Protein AF-A0A3B8V567-F1 (afdb_monomer_lite)

Foldseek 3Di:
DVVLLVVLVVLLVVLVVLLCQQVDQPDKDWDWDQDPVRDTDIDIDTDGLLRLVVVVVNSVLVVVLSVLSVVLNVLSVVVSVDPDPVSSVVSVVSSVVSVVSSVVSVVSSHVDDDDD

Secondary structure (DSSP, 8-state):
-HHHHHHHHHHHHHHHHHHHHTTS--EEEEEEEE-TTSPEEEEEEEE-HHHHHHHTT-HHHHHHHHHHHHHHHHHHHHHHH---HHHHHHHHHHHHHHHHHHHHHHHHHHT-----

Radius of gyration: 19.24 Å; chains: 1; bounding box: 43×18×62 Å

pLDDT: mean 91.27, std 6.48, range [56.94, 97.5]

Sequence (116 aa):
MKKKRLLYLLGALLGAVMIPLFFVNLFHDVGVFPGENGELQRHDYYYTIIDNLSSLNIAPLAYVSVALCAISVILCATSVFCENEKLRKTAKIFFIVSACVFFVLLLLASTIHRGY

Structure (mmCIF, N/CA/C/O backbone):
data_AF-A0A3B8V567-F1
#
_entry.id   AF-A0A3B8V567-F1
#
loop_
_atom_site.group_PDB
_atom_site.id
_atom_site.type_symbol
_atom_site.label_atom_id
_atom_site.label_alt_id
_atom_site.label_comp_id
_atom_site.label_asym_id
_atom_site.label_entity_id
_atom_site.label_seq_id
_atom_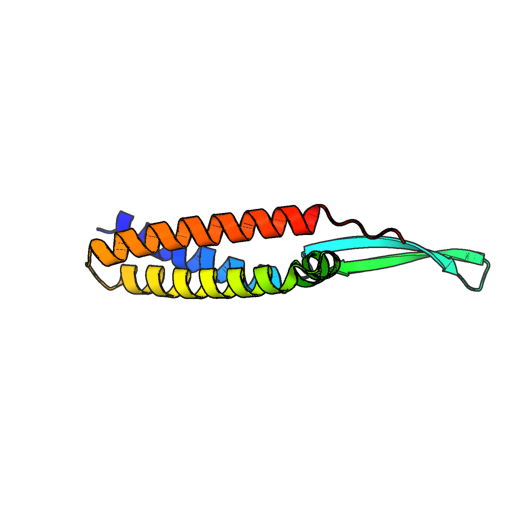site.pdbx_PDB_ins_code
_atom_site.Cartn_x
_atom_site.Cartn_y
_atom_site.Cartn_z
_atom_site.occupancy
_atom_site.B_iso_or_equiv
_atom_site.auth_seq_id
_atom_site.auth_comp_id
_atom_site.auth_asym_id
_atom_site.auth_atom_id
_atom_site.pdbx_PDB_model_num
ATOM 1 N N . MET A 1 1 ? -25.264 2.873 16.201 1.00 56.94 1 MET A N 1
ATOM 2 C CA . MET A 1 1 ? -24.327 1.722 16.125 1.00 56.94 1 MET A CA 1
ATOM 3 C C . MET A 1 1 ? -24.002 1.261 14.702 1.00 56.94 1 MET A C 1
ATOM 5 O O . MET A 1 1 ? -22.819 1.186 14.393 1.00 56.94 1 MET A O 1
ATOM 9 N N . LYS A 1 2 ? -24.987 1.006 13.820 1.00 69.06 2 LYS A N 1
ATOM 10 C CA . LYS A 1 2 ? -24.754 0.467 12.457 1.00 69.06 2 LYS A CA 1
ATOM 11 C C . LYS A 1 2 ? -23.755 1.280 11.607 1.00 69.06 2 LYS A C 1
ATOM 13 O O . LYS A 1 2 ? -22.828 0.701 11.057 1.00 69.06 2 LYS A O 1
ATOM 18 N N . LYS A 1 3 ? -23.862 2.618 11.597 1.00 77.31 3 LYS A N 1
ATOM 19 C CA . LYS A 1 3 ? -22.943 3.512 10.853 1.00 77.31 3 LYS A CA 1
ATOM 20 C C . LYS A 1 3 ? -21.476 3.409 11.304 1.00 77.31 3 LYS A C 1
ATOM 22 O O . LYS A 1 3 ? -20.581 3.424 10.472 1.00 77.31 3 LYS A O 1
ATOM 27 N N . LYS A 1 4 ? -21.226 3.272 12.617 1.00 79.25 4 LYS A N 1
ATOM 28 C CA . LYS A 1 4 ? -19.862 3.133 13.161 1.00 79.25 4 LYS A CA 1
ATOM 29 C C . LYS A 1 4 ? -19.250 1.791 12.748 1.00 79.25 4 LYS A C 1
ATOM 31 O O . LYS A 1 4 ? -18.125 1.773 12.276 1.00 79.25 4 LYS A O 1
ATOM 36 N N . ARG A 1 5 ? -20.001 0.688 12.864 1.00 84.38 5 ARG A N 1
ATOM 37 C CA . ARG A 1 5 ? -19.535 -0.645 12.431 1.00 84.38 5 ARG A CA 1
ATOM 38 C C . ARG A 1 5 ? -19.245 -0.695 10.928 1.00 84.38 5 ARG A C 1
ATOM 40 O O . ARG A 1 5 ? -18.219 -1.237 10.545 1.00 84.38 5 ARG A O 1
ATOM 47 N N . LEU A 1 6 ? -20.092 -0.066 10.108 1.00 88.25 6 LEU A N 1
ATOM 48 C CA . LEU A 1 6 ? -19.877 0.037 8.662 1.00 88.25 6 LEU A CA 1
ATOM 49 C C . LEU A 1 6 ? -18.549 0.730 8.320 1.00 88.25 6 LEU A C 1
ATOM 51 O O . LEU A 1 6 ? -17.819 0.241 7.468 1.00 88.25 6 LEU A O 1
ATOM 55 N N . LEU A 1 7 ? -18.203 1.821 9.014 1.00 89.00 7 LEU A N 1
ATOM 56 C CA . LEU A 1 7 ? -16.932 2.522 8.802 1.00 89.00 7 LEU A CA 1
ATOM 57 C C . LEU A 1 7 ? -15.717 1.610 9.045 1.00 89.00 7 LEU A C 1
ATOM 59 O O . LEU A 1 7 ? -14.789 1.602 8.244 1.00 89.00 7 LEU A O 1
ATOM 63 N N . TYR A 1 8 ? -15.721 0.837 10.134 1.00 90.75 8 TYR A N 1
ATOM 64 C CA . TYR A 1 8 ? -14.613 -0.074 10.451 1.00 90.75 8 TYR A CA 1
ATOM 65 C C . TYR A 1 8 ? -14.550 -1.273 9.506 1.00 90.75 8 T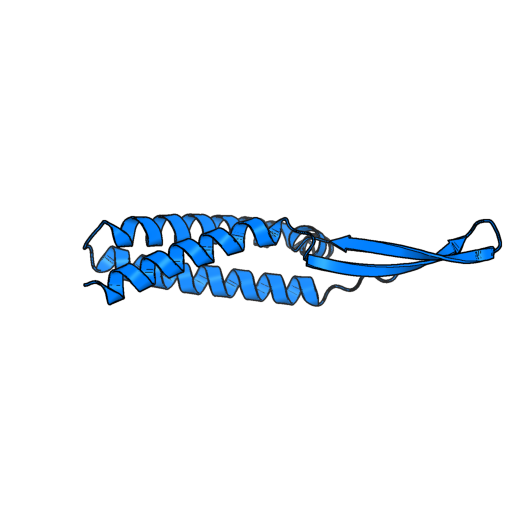YR A C 1
ATOM 67 O O . TYR A 1 8 ? -13.457 -1.710 9.161 1.00 90.75 8 TYR A O 1
ATOM 75 N N . LEU A 1 9 ? -15.703 -1.760 9.043 1.00 92.38 9 LEU A N 1
ATOM 76 C CA . LEU A 1 9 ? -15.772 -2.799 8.019 1.00 92.38 9 LEU A CA 1
ATOM 77 C C . LEU A 1 9 ? -15.161 -2.311 6.697 1.00 92.38 9 LEU A C 1
ATOM 79 O O . LEU A 1 9 ? -14.324 -2.996 6.121 1.00 92.38 9 LEU A O 1
ATOM 83 N N . LEU A 1 10 ? -15.523 -1.102 6.254 1.00 91.38 10 LEU A N 1
ATOM 84 C CA . LEU A 1 10 ? -14.935 -0.480 5.065 1.00 91.38 10 LEU A CA 1
ATOM 85 C C . LEU A 1 10 ? -13.430 -0.264 5.231 1.00 91.38 10 LEU A C 1
ATOM 87 O O . LEU A 1 10 ? -12.678 -0.569 4.315 1.00 91.38 10 LEU A O 1
ATOM 91 N N . GLY A 1 11 ? -12.978 0.199 6.400 1.00 90.38 11 GLY A N 1
ATOM 92 C CA . GLY A 1 11 ? -11.549 0.346 6.687 1.00 90.38 11 GLY A CA 1
ATOM 93 C C . GLY A 1 11 ? -10.786 -0.980 6.604 1.00 90.38 11 GLY A C 1
ATOM 94 O O . GLY A 1 11 ? -9.709 -1.030 6.018 1.00 90.38 11 GLY A O 1
ATOM 95 N N . ALA A 1 12 ? -11.364 -2.069 7.124 1.00 92.38 12 ALA A N 1
ATOM 96 C CA . ALA A 1 12 ? -10.772 -3.402 7.022 1.00 92.38 12 ALA A CA 1
ATOM 97 C C . ALA A 1 12 ? -10.720 -3.898 5.569 1.00 92.38 12 ALA A C 1
ATOM 99 O O . ALA A 1 12 ? -9.690 -4.409 5.141 1.00 92.38 12 ALA A O 1
ATOM 100 N N . LEU A 1 13 ? -11.794 -3.705 4.798 1.00 94.06 13 LEU A N 1
ATOM 101 C CA . LEU A 1 13 ? -11.845 -4.087 3.383 1.00 94.06 13 LEU A CA 1
ATOM 102 C C . LEU A 1 13 ? -10.839 -3.294 2.543 1.00 94.06 13 LEU A C 1
ATOM 104 O O . LEU A 1 13 ? -10.064 -3.887 1.800 1.00 94.06 13 LEU A O 1
ATOM 108 N N . LEU A 1 14 ? -10.810 -1.968 2.689 1.00 92.94 14 LEU A N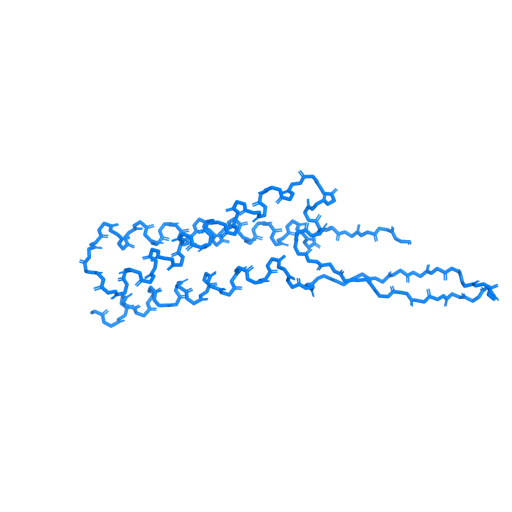 1
ATOM 109 C CA . LEU A 1 14 ? -9.877 -1.105 1.962 1.00 92.94 14 LEU A CA 1
ATOM 110 C C . LEU A 1 14 ? -8.425 -1.439 2.314 1.00 92.94 14 LEU A C 1
ATOM 112 O O . LEU A 1 14 ? -7.613 -1.632 1.414 1.00 92.94 14 LEU A O 1
ATOM 116 N N . GLY A 1 15 ? -8.113 -1.591 3.605 1.00 91.25 15 GLY A N 1
ATOM 117 C CA . GLY A 1 15 ? -6.777 -1.999 4.039 1.00 91.25 15 GLY A CA 1
ATOM 118 C C . GLY A 1 15 ? -6.374 -3.374 3.498 1.00 91.25 15 GLY A C 1
ATOM 119 O O . GLY A 1 15 ? -5.225 -3.565 3.109 1.00 91.25 15 GLY A O 1
ATOM 120 N N . ALA A 1 16 ? -7.318 -4.317 3.409 1.00 93.94 16 ALA A N 1
ATOM 121 C CA . ALA A 1 16 ? -7.067 -5.646 2.858 1.00 93.94 16 ALA A CA 1
ATOM 122 C C . ALA A 1 16 ? -6.813 -5.616 1.345 1.00 93.94 16 ALA A C 1
ATOM 124 O O . ALA A 1 16 ? -6.020 -6.415 0.863 1.00 93.94 16 ALA A O 1
ATOM 125 N N . VAL A 1 17 ? -7.435 -4.688 0.608 1.00 95.38 17 VAL A N 1
ATOM 126 C CA . VAL A 1 17 ? -7.194 -4.479 -0.831 1.00 95.38 17 VAL A CA 1
ATOM 127 C C . VAL A 1 17 ? -5.857 -3.782 -1.089 1.00 95.38 17 VAL A C 1
ATOM 129 O O . VAL A 1 17 ? -5.194 -4.084 -2.074 1.00 95.38 17 VAL A O 1
ATOM 132 N N . MET A 1 18 ? -5.411 -2.886 -0.208 1.00 95.38 18 MET A N 1
ATOM 133 C CA . MET A 1 18 ? -4.137 -2.176 -0.389 1.00 95.38 18 MET A CA 1
ATOM 134 C C . MET A 1 18 ? -2.910 -3.096 -0.315 1.00 95.38 18 MET A C 1
ATOM 136 O O . MET A 1 18 ? -1.911 -2.832 -0.975 1.00 95.38 18 MET A O 1
ATOM 140 N N . ILE A 1 19 ? -2.976 -4.181 0.461 1.00 95.94 19 ILE A N 1
ATOM 141 C CA . ILE A 1 19 ? -1.876 -5.149 0.596 1.00 95.94 19 ILE A CA 1
ATOM 142 C C . ILE A 1 19 ? -1.517 -5.813 -0.748 1.00 95.94 19 ILE A C 1
ATOM 144 O O . ILE A 1 19 ? -0.365 -5.688 -1.160 1.00 95.94 19 ILE A O 1
ATOM 148 N N . PRO A 1 20 ? -2.440 -6.492 -1.465 1.00 96.19 20 PRO A N 1
ATOM 149 C CA . PRO A 1 20 ? -2.116 -7.139 -2.733 1.00 96.19 20 PRO A CA 1
ATOM 150 C C . PRO A 1 20 ? -1.687 -6.145 -3.816 1.00 96.19 20 PRO A C 1
ATOM 152 O O . PRO A 1 20 ? -0.883 -6.515 -4.664 1.00 96.19 20 PRO A O 1
ATOM 155 N N . LEU A 1 21 ? -2.133 -4.882 -3.770 1.00 96.00 21 LEU A N 1
ATOM 156 C CA . LEU A 1 21 ? -1.712 -3.860 -4.737 1.00 96.00 21 LEU A CA 1
ATOM 157 C C . LEU A 1 21 ? -0.193 -3.619 -4.756 1.00 96.00 21 LEU A C 1
ATOM 159 O O . LEU A 1 21 ? 0.332 -3.214 -5.787 1.00 96.00 21 LEU A O 1
ATOM 163 N N . PHE A 1 22 ? 0.534 -3.915 -3.673 1.00 95.44 22 PHE A N 1
ATOM 164 C CA . PHE A 1 22 ? 2.001 -3.846 -3.684 1.00 95.44 22 PHE A CA 1
ATOM 165 C C . PHE A 1 22 ? 2.670 -4.891 -4.580 1.00 95.44 22 PHE A C 1
ATOM 167 O O . PHE A 1 22 ? 3.809 -4.682 -4.989 1.00 95.44 22 PHE A O 1
ATOM 174 N N . PHE A 1 23 ? 1.976 -5.990 -4.874 1.00 95.12 23 PHE A N 1
ATOM 175 C CA . PHE A 1 23 ? 2.521 -7.168 -5.550 1.00 95.12 23 PHE A CA 1
ATOM 176 C C . PHE A 1 23 ? 1.907 -7.405 -6.935 1.00 95.12 23 PHE A C 1
ATOM 178 O O . PHE A 1 23 ? 2.303 -8.335 -7.631 1.00 95.12 23 PHE A O 1
ATOM 185 N N . VAL A 1 24 ? 0.928 -6.591 -7.337 1.00 95.69 24 VAL A N 1
ATOM 186 C CA . VAL A 1 24 ? 0.325 -6.650 -8.672 1.00 95.69 24 VAL A CA 1
ATOM 187 C C . VAL A 1 24 ? 1.094 -5.733 -9.621 1.00 95.69 24 VAL A C 1
ATOM 189 O O . VAL A 1 24 ? 1.528 -4.645 -9.243 1.00 95.69 24 VAL A O 1
ATOM 192 N N . ASN A 1 25 ? 1.224 -6.179 -10.869 1.00 94.81 25 ASN A N 1
ATOM 193 C CA . ASN A 1 25 ? 1.807 -5.436 -11.981 1.00 94.81 25 ASN A CA 1
ATOM 194 C C . ASN A 1 25 ? 0.923 -4.243 -12.377 1.00 94.81 25 ASN A C 1
ATOM 196 O O . ASN A 1 25 ? 0.092 -4.343 -13.278 1.00 94.81 25 ASN A O 1
ATOM 200 N N . LEU A 1 26 ? 1.069 -3.135 -11.654 1.00 93.12 26 LEU A N 1
ATOM 201 C CA . LEU A 1 26 ? 0.285 -1.912 -11.842 1.00 93.12 26 LEU A CA 1
ATOM 202 C C . LEU A 1 26 ? 0.888 -0.965 -12.879 1.00 93.12 26 LEU A C 1
ATOM 204 O O . LEU A 1 26 ? 0.157 -0.159 -13.451 1.00 93.12 26 LEU A O 1
ATOM 208 N N . PHE A 1 27 ? 2.199 -1.037 -13.095 1.00 93.31 27 PHE A N 1
ATOM 209 C CA . PHE A 1 27 ? 2.909 -0.136 -13.995 1.00 93.31 27 PHE A CA 1
ATOM 210 C C . PHE A 1 27 ? 3.300 -0.868 -15.268 1.00 93.31 27 PHE A C 1
ATOM 212 O O . PHE A 1 27 ? 3.663 -2.046 -15.229 1.00 93.31 27 PHE A O 1
ATOM 219 N N . HIS A 1 28 ? 3.215 -0.157 -16.387 1.00 92.50 28 HIS A N 1
ATOM 220 C CA . HIS A 1 28 ? 3.502 -0.667 -17.718 1.00 92.50 28 HIS A CA 1
ATOM 221 C C . HIS A 1 28 ? 4.397 0.331 -18.440 1.00 92.50 28 HIS A C 1
ATOM 223 O O . HIS A 1 28 ? 4.026 1.494 -18.576 1.00 92.50 28 HIS A O 1
ATOM 229 N N . ASP A 1 29 ? 5.548 -0.150 -18.894 1.00 89.44 29 ASP A N 1
ATOM 230 C CA . ASP A 1 29 ? 6.459 0.579 -19.766 1.00 89.44 29 ASP A CA 1
ATOM 231 C C . ASP A 1 29 ? 6.604 -0.157 -21.098 1.00 89.44 29 ASP A C 1
ATOM 233 O O . ASP A 1 29 ? 6.400 -1.369 -21.203 1.00 89.44 29 ASP A O 1
ATOM 237 N N . VAL A 1 30 ? 7.014 0.586 -22.122 1.00 89.31 30 VAL A N 1
ATOM 238 C CA . VAL A 1 30 ? 7.259 0.057 -23.460 1.00 89.31 30 VAL A CA 1
ATOM 239 C C . VAL A 1 30 ? 8.681 0.401 -23.872 1.00 89.31 30 VAL A C 1
ATOM 241 O O . VAL A 1 30 ? 9.010 1.575 -24.025 1.00 89.31 30 VAL A O 1
ATOM 244 N N . GLY A 1 31 ? 9.506 -0.622 -24.082 1.00 87.50 31 GLY A N 1
ATOM 245 C CA . GLY A 1 31 ? 10.821 -0.480 -24.700 1.00 87.50 31 GLY A CA 1
ATOM 246 C C . GLY A 1 31 ? 10.755 -0.757 -26.197 1.00 87.50 31 GLY A C 1
ATOM 247 O O . GLY A 1 31 ? 10.001 -1.627 -26.643 1.00 87.50 31 GLY A O 1
ATOM 248 N N . VAL A 1 32 ? 11.537 -0.020 -26.982 1.00 89.12 32 VAL A N 1
ATOM 249 C CA . VAL A 1 32 ? 11.667 -0.232 -28.427 1.00 89.12 32 VAL A CA 1
ATOM 250 C C . VAL A 1 32 ? 13.137 -0.464 -28.740 1.00 89.12 32 VAL A C 1
ATOM 252 O O . VAL A 1 32 ? 13.948 0.448 -28.618 1.00 89.12 32 VAL A O 1
ATOM 255 N N . PHE A 1 33 ? 13.475 -1.682 -29.154 1.00 87.75 33 PHE A N 1
ATOM 256 C CA . PHE A 1 33 ? 14.856 -2.104 -29.387 1.00 87.75 33 PHE A CA 1
ATOM 257 C C . PHE A 1 33 ? 15.058 -2.557 -30.834 1.00 87.75 33 PHE A C 1
ATOM 259 O O . PHE A 1 33 ? 14.111 -3.037 -31.458 1.00 87.75 33 PHE A O 1
ATOM 266 N N . PRO A 1 34 ? 16.273 -2.442 -31.393 1.00 88.81 34 PRO A N 1
ATOM 267 C CA . PRO A 1 34 ? 16.584 -3.049 -32.680 1.00 88.81 34 PRO A CA 1
ATOM 268 C C . PRO A 1 34 ? 16.595 -4.581 -32.555 1.00 88.81 34 PRO A C 1
ATOM 270 O O . PRO A 1 34 ? 17.313 -5.141 -31.729 1.00 88.81 34 PRO A O 1
ATOM 273 N N . GLY A 1 35 ? 15.801 -5.255 -33.382 1.00 84.94 35 GLY A N 1
ATOM 274 C CA . GLY A 1 35 ? 15.825 -6.704 -33.549 1.00 84.94 35 GLY A CA 1
ATOM 275 C C . GLY A 1 35 ? 17.013 -7.169 -34.393 1.00 84.94 35 GLY A C 1
ATOM 276 O O . GLY A 1 35 ? 17.667 -6.377 -35.072 1.00 84.94 35 GLY A O 1
ATOM 277 N N . GLU A 1 36 ? 17.277 -8.477 -34.399 1.00 84.88 36 GLU A N 1
ATOM 278 C CA . GLU A 1 36 ? 18.395 -9.083 -35.150 1.00 84.88 36 GLU A CA 1
ATOM 279 C C . GLU A 1 36 ? 18.323 -8.836 -36.668 1.00 84.88 36 GLU A C 1
ATOM 281 O O . GLU A 1 36 ? 19.340 -8.836 -37.358 1.00 84.88 36 GLU A O 1
ATOM 286 N N . ASN A 1 37 ? 17.123 -8.584 -37.190 1.00 88.25 37 ASN A N 1
ATOM 287 C CA . ASN A 1 37 ? 16.853 -8.240 -38.584 1.00 88.25 37 ASN A CA 1
ATOM 288 C C . ASN A 1 37 ? 16.960 -6.729 -38.885 1.00 88.25 37 ASN A C 1
ATOM 290 O O . ASN A 1 37 ? 16.709 -6.318 -40.015 1.00 88.25 37 ASN A O 1
ATOM 294 N N . GLY A 1 38 ? 17.308 -5.901 -37.894 1.00 84.25 38 GLY A N 1
ATOM 295 C CA . GLY A 1 38 ? 17.354 -4.441 -38.009 1.00 84.25 38 GLY A CA 1
ATOM 296 C C . GLY A 1 38 ? 15.992 -3.748 -37.886 1.00 84.25 38 GLY A C 1
ATOM 297 O O . GLY A 1 38 ? 15.936 -2.520 -37.941 1.00 84.25 38 GLY A O 1
ATOM 298 N N . GLU A 1 39 ? 14.899 -4.494 -37.695 1.00 89.56 39 GLU A N 1
ATOM 299 C CA . GLU A 1 39 ? 13.569 -3.925 -37.458 1.00 89.56 39 GLU A CA 1
ATOM 300 C C . GLU A 1 39 ? 13.372 -3.587 -35.978 1.00 89.56 39 GLU A C 1
ATOM 302 O O . GLU A 1 39 ? 13.872 -4.280 -35.095 1.00 89.56 39 GLU A O 1
ATOM 307 N N . LEU A 1 40 ? 12.618 -2.526 -35.687 1.00 89.00 40 LEU A N 1
ATOM 308 C CA . LEU A 1 40 ? 12.309 -2.145 -34.311 1.00 89.00 40 LEU A CA 1
ATOM 309 C C . LEU A 1 40 ? 11.299 -3.122 -33.698 1.00 89.00 40 LEU A C 1
ATOM 311 O O . LEU A 1 40 ? 10.173 -3.250 -34.179 1.00 89.00 40 LEU A O 1
ATOM 315 N N . GLN A 1 41 ? 11.688 -3.772 -32.605 1.00 90.38 41 GLN A N 1
ATOM 316 C CA . GLN A 1 41 ? 10.842 -4.658 -31.817 1.00 90.38 41 GLN A CA 1
ATOM 317 C C . GLN A 1 41 ? 10.370 -3.951 -30.551 1.00 90.38 41 GLN A C 1
ATOM 319 O O . GLN A 1 41 ? 11.145 -3.331 -29.820 1.00 90.38 41 GLN A O 1
ATOM 324 N N . ARG A 1 42 ? 9.066 -4.053 -30.295 1.00 89.56 42 ARG A N 1
ATOM 325 C CA . ARG A 1 42 ? 8.422 -3.506 -29.106 1.00 89.56 42 ARG A CA 1
ATOM 326 C C . ARG A 1 42 ? 8.376 -4.573 -28.017 1.00 89.56 42 ARG A C 1
ATOM 328 O O . ARG A 1 42 ? 7.852 -5.658 -28.251 1.00 89.56 42 ARG A O 1
ATOM 335 N N . HIS A 1 43 ? 8.854 -4.232 -26.827 1.00 89.62 43 HIS A N 1
ATOM 336 C CA . HIS A 1 43 ? 8.761 -5.068 -25.635 1.00 89.62 43 HIS A CA 1
ATOM 337 C C . HIS A 1 43 ? 7.956 -4.351 -24.553 1.00 89.62 43 HIS A C 1
ATOM 339 O O . HIS A 1 43 ? 8.268 -3.223 -24.175 1.00 89.62 43 HIS A O 1
ATOM 345 N N . ASP A 1 44 ? 6.910 -5.011 -24.061 1.00 92.12 44 ASP A N 1
ATOM 346 C CA . ASP A 1 44 ? 6.101 -4.521 -22.950 1.00 92.12 44 ASP A CA 1
ATOM 347 C C . ASP A 1 44 ? 6.682 -5.034 -21.624 1.00 92.12 44 ASP A C 1
ATOM 349 O O . ASP A 1 44 ? 6.878 -6.237 -21.433 1.00 92.12 44 ASP A O 1
ATOM 353 N N . TYR A 1 45 ? 6.941 -4.113 -20.701 1.00 92.44 45 TYR A N 1
ATOM 354 C CA . TYR A 1 45 ? 7.458 -4.408 -19.373 1.00 92.44 45 TYR A CA 1
ATOM 355 C C . TYR A 1 45 ? 6.439 -4.043 -18.306 1.00 92.44 45 TYR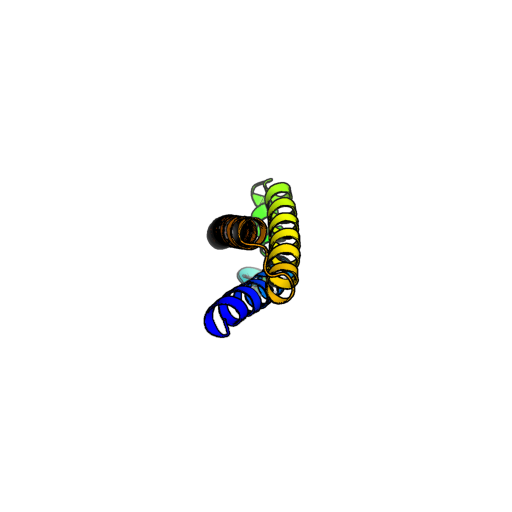 A C 1
ATOM 357 O O . TYR A 1 45 ? 5.816 -2.986 -18.362 1.00 92.44 45 TYR A O 1
ATOM 365 N N . TYR A 1 46 ? 6.305 -4.903 -17.303 1.00 94.12 46 TYR A N 1
ATOM 366 C CA . TYR A 1 46 ? 5.347 -4.725 -16.222 1.00 94.12 46 TYR A CA 1
ATOM 367 C C . TYR A 1 46 ? 6.052 -4.711 -14.872 1.00 94.12 46 TYR A C 1
ATOM 369 O O . TYR A 1 46 ? 6.921 -5.548 -14.623 1.00 94.12 46 TYR A O 1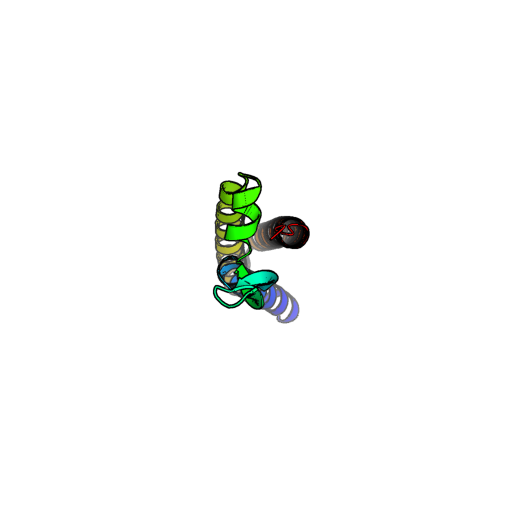
ATOM 377 N N . TYR A 1 47 ? 5.650 -3.784 -14.003 1.00 94.31 47 TYR A N 1
ATOM 378 C CA . TYR A 1 47 ? 6.275 -3.572 -12.700 1.00 94.31 47 TYR A CA 1
ATOM 379 C C . TYR A 1 47 ? 5.249 -3.479 -11.579 1.00 94.31 47 TYR A C 1
ATOM 381 O O . TYR A 1 47 ? 4.163 -2.906 -11.729 1.00 94.31 47 TYR A O 1
ATOM 389 N N . THR A 1 48 ? 5.624 -4.013 -10.423 1.00 96.31 48 THR A N 1
ATOM 390 C CA . THR A 1 48 ? 4.909 -3.805 -9.164 1.00 96.31 48 THR A CA 1
ATOM 391 C C . THR A 1 48 ? 5.328 -2.486 -8.502 1.00 96.31 48 THR A C 1
ATOM 393 O O . THR A 1 48 ? 6.337 -1.872 -8.861 1.00 96.31 48 THR A O 1
ATOM 396 N N . ILE A 1 49 ? 4.586 -2.048 -7.474 1.00 95.75 49 ILE A N 1
ATOM 397 C CA . ILE A 1 49 ? 5.008 -0.924 -6.613 1.00 95.75 49 ILE A CA 1
ATOM 398 C C . ILE A 1 49 ? 6.383 -1.210 -6.002 1.00 95.75 49 ILE A C 1
ATOM 400 O O . ILE A 1 49 ? 7.220 -0.312 -5.925 1.00 95.75 49 ILE A O 1
ATOM 404 N N . ILE A 1 50 ? 6.639 -2.456 -5.594 1.00 95.81 50 ILE A N 1
ATOM 405 C CA . ILE A 1 50 ? 7.912 -2.848 -4.983 1.00 95.81 50 ILE A CA 1
ATOM 406 C C . ILE A 1 50 ? 9.056 -2.765 -5.997 1.00 95.81 50 ILE A C 1
ATOM 408 O O . ILE A 1 50 ? 10.109 -2.229 -5.653 1.00 95.81 50 ILE A O 1
ATOM 412 N N . ASP A 1 51 ? 8.863 -3.228 -7.234 1.00 94.25 51 ASP A N 1
ATOM 413 C CA . ASP A 1 51 ? 9.901 -3.178 -8.276 1.00 94.25 51 ASP A CA 1
ATOM 414 C C . ASP A 1 51 ? 10.319 -1.744 -8.593 1.00 94.25 51 ASP A C 1
ATOM 416 O O . ASP A 1 51 ? 11.505 -1.448 -8.751 1.00 94.25 51 ASP A O 1
ATOM 420 N N . ASN A 1 52 ? 9.342 -0.842 -8.649 1.00 94.12 52 ASN A N 1
ATOM 421 C CA . ASN A 1 52 ? 9.584 0.574 -8.868 1.00 94.12 52 ASN A CA 1
ATOM 422 C C . ASN A 1 52 ? 10.291 1.194 -7.653 1.00 94.12 52 ASN A C 1
ATOM 424 O O . ASN A 1 52 ? 11.362 1.770 -7.790 1.00 94.12 52 ASN A O 1
ATOM 428 N N . LEU A 1 53 ? 9.815 0.989 -6.427 1.00 94.12 53 LEU A N 1
ATOM 429 C CA . LEU A 1 53 ? 10.499 1.522 -5.236 1.00 94.12 53 LEU A CA 1
ATOM 430 C C . LEU A 1 53 ? 11.904 0.931 -5.012 1.00 94.12 53 LEU A C 1
ATOM 432 O O . LEU A 1 53 ? 12.758 1.575 -4.394 1.00 94.12 53 LEU A O 1
ATOM 436 N N . SER A 1 54 ? 12.164 -0.271 -5.527 1.00 92.81 54 SER A N 1
ATOM 437 C CA . SER A 1 54 ? 13.487 -0.901 -5.498 1.00 92.81 54 SER A CA 1
ATOM 438 C C . SER A 1 54 ? 14.506 -0.133 -6.335 1.00 92.81 54 SER A C 1
ATOM 440 O O . SER A 1 54 ? 15.648 -0.007 -5.900 1.00 92.81 54 SER A O 1
ATOM 442 N N . SER A 1 55 ? 14.111 0.470 -7.465 1.00 88.94 55 SER A N 1
ATOM 443 C CA . SER A 1 55 ? 15.034 1.283 -8.274 1.00 88.94 55 SER A CA 1
ATOM 444 C C . SER A 1 55 ? 15.466 2.579 -7.577 1.00 88.94 55 SER A C 1
ATOM 446 O O . SER A 1 55 ? 16.456 3.188 -7.970 1.00 88.94 55 SER A O 1
ATOM 448 N N . LEU A 1 56 ? 14.753 2.987 -6.524 1.00 87.88 56 LEU A N 1
ATOM 449 C CA . LEU A 1 56 ? 15.086 4.122 -5.660 1.00 87.88 56 LEU A CA 1
ATOM 450 C C . LEU A 1 56 ? 15.740 3.696 -4.329 1.00 87.88 56 LEU A C 1
ATOM 452 O O . LEU A 1 56 ? 15.917 4.532 -3.446 1.00 87.88 56 LEU A O 1
ATOM 456 N N . ASN A 1 57 ? 16.087 2.413 -4.152 1.00 89.81 57 ASN A N 1
ATOM 457 C CA . ASN A 1 57 ? 16.614 1.839 -2.901 1.00 89.81 57 ASN A CA 1
ATOM 458 C C . ASN A 1 57 ? 15.701 2.024 -1.668 1.00 89.81 57 ASN A C 1
ATOM 460 O O . ASN A 1 57 ? 16.156 1.935 -0.528 1.00 89.81 57 ASN A O 1
ATOM 464 N N . ILE A 1 58 ? 14.399 2.244 -1.874 1.00 92.62 58 ILE A N 1
ATOM 465 C CA . ILE A 1 58 ? 13.412 2.464 -0.801 1.00 92.62 58 ILE A CA 1
ATOM 466 C C . ILE A 1 58 ? 12.394 1.324 -0.672 1.00 92.62 58 ILE A C 1
ATOM 468 O O . ILE A 1 58 ? 11.410 1.452 0.054 1.00 92.62 58 ILE A O 1
ATOM 472 N N . ALA A 1 59 ? 12.646 0.171 -1.295 1.00 91.12 59 ALA A N 1
ATOM 473 C CA . ALA A 1 59 ? 11.826 -1.034 -1.137 1.00 91.12 59 ALA A CA 1
ATOM 474 C C . ALA A 1 59 ? 11.534 -1.431 0.329 1.00 91.12 59 ALA A C 1
ATOM 476 O O . ALA A 1 59 ? 10.402 -1.839 0.601 1.00 91.12 59 ALA A O 1
ATOM 477 N N . PRO A 1 60 ? 12.453 -1.260 1.310 1.00 94.56 60 PRO A N 1
ATOM 478 C CA . PRO A 1 60 ? 12.133 -1.498 2.720 1.00 94.56 60 PRO A CA 1
ATOM 479 C C . PRO A 1 60 ? 10.908 -0.715 3.223 1.00 94.56 60 PRO A C 1
ATOM 481 O O . PRO A 1 60 ? 10.127 -1.245 4.013 1.00 94.56 60 PRO A O 1
ATOM 484 N N . LEU A 1 61 ? 10.680 0.511 2.729 1.00 94.00 61 LEU A N 1
ATOM 485 C CA . LEU A 1 61 ? 9.509 1.318 3.096 1.00 94.00 61 LEU A CA 1
ATOM 486 C C . LEU A 1 61 ? 8.197 0.715 2.573 1.00 94.00 61 LEU A C 1
ATOM 488 O O . LEU A 1 61 ? 7.170 0.836 3.241 1.00 94.00 61 LEU A O 1
ATOM 492 N N . ALA A 1 62 ? 8.226 0.012 1.438 1.00 94.44 62 ALA A N 1
ATOM 493 C CA . ALA A 1 62 ? 7.066 -0.719 0.926 1.00 94.44 62 ALA A CA 1
ATOM 494 C C . ALA A 1 62 ? 6.644 -1.835 1.890 1.00 94.44 62 ALA A C 1
ATOM 496 O O . ALA A 1 62 ? 5.473 -1.927 2.255 1.00 94.44 62 ALA A O 1
ATOM 497 N N . TYR A 1 63 ? 7.601 -2.622 2.392 1.00 95.38 63 TYR A N 1
ATOM 498 C CA . TYR A 1 63 ? 7.322 -3.679 3.369 1.00 95.38 63 TYR A CA 1
ATOM 499 C C . TYR A 1 63 ? 6.817 -3.125 4.708 1.00 95.38 63 TYR A C 1
ATOM 501 O O . TYR A 1 63 ? 5.889 -3.684 5.295 1.00 95.38 63 TYR A O 1
ATOM 509 N N . VAL A 1 64 ? 7.356 -1.987 5.162 1.00 96.06 64 VAL A N 1
ATOM 510 C CA . VAL A 1 64 ? 6.823 -1.271 6.334 1.00 96.06 64 VAL A CA 1
ATOM 511 C C . VAL A 1 64 ? 5.374 -0.842 6.093 1.00 96.06 64 VAL A C 1
ATOM 513 O O . VAL A 1 64 ? 4.524 -1.026 6.965 1.00 96.06 64 VAL A O 1
ATOM 516 N N . SER A 1 65 ? 5.055 -0.328 4.904 1.00 96.75 65 SER A N 1
ATOM 517 C CA . SER A 1 65 ? 3.685 0.047 4.547 1.00 96.75 65 SER A CA 1
ATOM 518 C C . SER A 1 65 ? 2.737 -1.154 4.520 1.00 96.75 65 SER A C 1
ATOM 520 O O . SER A 1 65 ? 1.615 -1.051 5.016 1.00 96.75 65 SER A O 1
ATOM 522 N N . VAL A 1 66 ? 3.174 -2.303 3.997 1.00 96.44 66 VAL A N 1
ATOM 523 C CA . VAL A 1 66 ? 2.394 -3.553 4.024 1.00 96.44 66 VAL A CA 1
ATOM 524 C C . VAL A 1 66 ? 2.099 -3.977 5.465 1.00 96.44 66 VAL A C 1
ATOM 526 O O . VAL A 1 66 ? 0.948 -4.271 5.794 1.00 96.44 66 VAL A O 1
ATOM 529 N N . ALA A 1 67 ? 3.099 -3.940 6.351 1.00 96.69 67 ALA A N 1
ATOM 530 C CA . ALA A 1 67 ? 2.916 -4.255 7.767 1.00 96.69 67 ALA A CA 1
ATOM 531 C C . ALA A 1 67 ? 1.933 -3.288 8.453 1.00 96.69 67 ALA A C 1
ATOM 533 O O . ALA A 1 67 ? 1.045 -3.722 9.190 1.00 96.69 67 ALA A O 1
ATOM 534 N N . LEU A 1 68 ? 2.031 -1.984 8.168 1.00 95.94 68 LEU A N 1
ATOM 535 C CA . LEU A 1 68 ? 1.087 -0.979 8.666 1.00 95.94 68 LEU A CA 1
ATOM 536 C C . LEU A 1 68 ? -0.343 -1.236 8.175 1.00 95.94 68 LEU A C 1
ATOM 538 O O . LEU A 1 68 ? -1.283 -1.127 8.965 1.00 95.94 68 LEU A O 1
ATOM 542 N N . CYS A 1 69 ? -0.516 -1.611 6.904 1.00 95.81 69 CYS A N 1
ATOM 543 C CA . CYS A 1 69 ? -1.820 -1.987 6.358 1.00 95.81 69 CYS A CA 1
ATOM 544 C C . CYS A 1 69 ? -2.377 -3.221 7.079 1.00 95.81 69 CYS A C 1
ATOM 546 O O . CYS A 1 69 ? -3.523 -3.193 7.522 1.00 95.81 69 CYS A O 1
ATOM 548 N N . ALA A 1 70 ? -1.568 -4.264 7.284 1.00 96.38 70 ALA A N 1
ATOM 549 C CA . ALA A 1 70 ? -1.986 -5.474 7.993 1.00 96.38 70 ALA A CA 1
ATOM 550 C C . ALA A 1 70 ? -2.436 -5.179 9.436 1.00 96.38 70 ALA A C 1
ATOM 552 O O . ALA A 1 70 ? -3.523 -5.590 9.848 1.00 96.38 70 ALA A O 1
ATOM 553 N N . ILE A 1 71 ? -1.653 -4.395 10.186 1.00 96.44 71 ILE A N 1
ATOM 554 C CA . ILE A 1 71 ? -2.013 -3.961 11.546 1.00 96.44 71 ILE A CA 1
ATOM 555 C C . ILE A 1 71 ? -3.307 -3.141 11.524 1.00 96.44 71 ILE A C 1
ATOM 557 O O . ILE A 1 71 ? -4.197 -3.362 12.348 1.00 96.44 71 ILE A O 1
ATOM 561 N N . SER A 1 72 ? -3.449 -2.222 10.565 1.00 96.19 72 SER A N 1
ATOM 562 C CA . SER A 1 72 ? -4.666 -1.428 10.406 1.00 96.19 72 SER A CA 1
ATOM 563 C C . SER A 1 72 ? -5.893 -2.306 10.150 1.00 96.19 72 SER A C 1
ATOM 565 O O . SER A 1 72 ? -6.930 -2.099 10.779 1.00 96.19 72 SER A O 1
ATOM 567 N N . VAL A 1 73 ? -5.788 -3.311 9.274 1.00 96.12 73 VAL A N 1
ATOM 568 C CA . VAL A 1 73 ? -6.876 -4.261 8.993 1.00 96.12 73 VAL A CA 1
ATOM 569 C C . VAL A 1 73 ? -7.288 -4.998 10.263 1.00 96.12 73 VAL A C 1
ATOM 571 O O . VAL A 1 73 ? -8.478 -5.044 10.574 1.00 96.12 73 VAL A O 1
ATOM 574 N N . ILE A 1 74 ? -6.324 -5.505 11.038 1.00 95.62 74 ILE A N 1
ATOM 575 C CA . ILE A 1 74 ? -6.588 -6.210 12.301 1.00 95.62 74 ILE A CA 1
ATOM 576 C C . ILE A 1 74 ? -7.296 -5.288 13.303 1.00 95.62 74 ILE A C 1
ATOM 578 O O . ILE A 1 74 ? -8.304 -5.675 13.902 1.00 95.62 74 ILE A O 1
ATOM 582 N N . LEU A 1 75 ? -6.823 -4.049 13.467 1.00 94.38 75 LEU A N 1
ATOM 583 C CA . LEU A 1 75 ? -7.433 -3.067 14.370 1.00 94.38 75 LEU A CA 1
ATOM 584 C C . LEU A 1 75 ? -8.853 -2.682 13.933 1.00 94.38 75 LEU A C 1
ATOM 586 O O . LEU A 1 75 ? -9.757 -2.597 14.773 1.00 94.38 75 LEU A O 1
ATOM 590 N N . CYS A 1 76 ? -9.073 -2.473 12.634 1.00 93.19 76 CYS A N 1
ATOM 591 C CA . CYS A 1 76 ? -10.389 -2.189 12.067 1.00 93.19 76 CYS A CA 1
ATOM 592 C C . CYS A 1 76 ? -11.345 -3.376 12.241 1.00 93.19 76 CYS A C 1
ATOM 594 O O . CYS A 1 76 ? -12.449 -3.178 12.746 1.00 93.19 76 CYS A O 1
ATOM 596 N N . ALA A 1 77 ? -10.919 -4.601 11.921 1.00 93.19 77 ALA A N 1
ATOM 597 C CA . ALA A 1 77 ? -11.723 -5.811 12.087 1.00 93.19 77 ALA A CA 1
ATOM 598 C C . ALA A 1 77 ? -12.103 -6.035 13.558 1.00 93.19 77 ALA A C 1
ATOM 600 O O . ALA A 1 77 ? -13.276 -6.210 13.881 1.00 93.19 77 ALA A O 1
ATOM 601 N N . THR A 1 78 ? -11.142 -5.909 14.476 1.00 93.06 78 THR A N 1
ATOM 602 C CA . THR A 1 78 ? -11.394 -6.033 15.922 1.00 93.06 78 THR A CA 1
ATOM 603 C C . THR A 1 78 ? -12.371 -4.957 16.418 1.00 93.06 78 THR A C 1
ATOM 605 O O . THR A 1 78 ? -13.246 -5.230 17.237 1.00 93.06 78 THR A O 1
ATOM 608 N N . SER A 1 79 ? -12.298 -3.735 15.876 1.00 91.94 79 SER A N 1
ATOM 609 C CA . SER A 1 79 ? -13.196 -2.617 16.221 1.00 91.94 79 SER A CA 1
ATOM 610 C C . SER A 1 79 ? -14.654 -2.805 15.768 1.00 91.94 79 SER A C 1
ATOM 612 O O . SER A 1 79 ? -15.541 -2.087 16.253 1.00 91.94 79 SER A O 1
ATOM 614 N N . VAL A 1 80 ? -14.921 -3.744 14.849 1.00 88.62 80 VAL A N 1
ATOM 615 C CA . VAL A 1 80 ? -16.286 -4.136 14.452 1.00 88.62 80 VAL A CA 1
ATOM 616 C C . VAL A 1 80 ? -16.970 -4.908 15.582 1.00 88.62 80 VAL A C 1
ATOM 618 O O . VAL A 1 80 ? -18.145 -4.650 15.864 1.00 88.62 80 VAL A O 1
ATOM 621 N N . PHE A 1 81 ? -16.231 -5.805 16.240 1.00 87.25 81 PHE A N 1
ATOM 622 C CA . PHE A 1 81 ? -16.742 -6.696 17.285 1.00 87.25 81 PHE A CA 1
ATOM 623 C C . PHE A 1 81 ? -16.632 -6.092 18.690 1.00 87.25 81 PHE A C 1
ATOM 625 O O . PHE A 1 81 ? -17.522 -6.286 19.513 1.00 87.25 81 PHE A O 1
ATOM 632 N N . CYS A 1 82 ? -15.588 -5.303 18.955 1.00 86.81 82 CYS A N 1
ATOM 633 C CA . CYS A 1 82 ? -15.358 -4.676 20.254 1.00 86.81 82 CYS A CA 1
ATOM 634 C C . CYS A 1 82 ? -15.975 -3.269 20.334 1.00 86.81 82 CYS A C 1
ATOM 636 O O . CYS A 1 82 ? -15.804 -2.427 19.446 1.00 86.81 82 CYS A O 1
ATOM 638 N N . GLU A 1 83 ? -16.643 -2.958 21.448 1.00 81.12 83 GLU A N 1
ATOM 639 C CA . GLU A 1 83 ? -17.241 -1.634 21.699 1.00 81.12 83 GLU A CA 1
ATOM 640 C C . GLU A 1 83 ? -16.342 -0.703 22.527 1.00 81.12 83 GLU A C 1
ATOM 642 O O . GLU A 1 83 ? -16.817 0.169 23.244 1.00 81.12 83 GLU A O 1
ATOM 647 N N . ASN A 1 84 ? -15.022 -0.845 22.393 1.00 89.44 84 ASN A N 1
ATOM 648 C CA . ASN A 1 84 ? -14.053 0.003 23.083 1.00 89.44 84 ASN A CA 1
ATOM 649 C C . ASN A 1 84 ? -13.755 1.283 22.276 1.00 89.44 84 ASN A C 1
ATOM 651 O O . ASN A 1 84 ? -13.237 1.225 21.158 1.00 89.44 84 ASN A O 1
ATOM 655 N N . GLU A 1 85 ? -14.062 2.454 22.843 1.00 87.44 85 GLU A N 1
ATOM 656 C CA . GLU A 1 85 ? -13.860 3.746 22.171 1.00 87.44 85 GLU A CA 1
ATOM 657 C C . GLU A 1 85 ? -12.387 4.091 21.925 1.00 87.44 85 GLU A C 1
ATOM 659 O O . GLU A 1 85 ? -12.059 4.648 20.874 1.00 87.44 85 GLU A O 1
ATOM 664 N N . LYS A 1 86 ? -11.485 3.722 22.847 1.00 91.88 86 LYS A N 1
ATOM 665 C CA . LYS A 1 86 ? -10.041 3.945 22.680 1.00 91.88 86 LYS A CA 1
ATOM 666 C C . LYS A 1 86 ? -9.515 3.132 21.499 1.00 91.88 86 LYS A C 1
ATOM 668 O O . LYS A 1 86 ? -8.876 3.700 20.620 1.00 91.88 86 LYS A O 1
ATOM 673 N N . LEU A 1 87 ? -9.876 1.846 21.422 1.00 90.88 87 LEU A N 1
ATOM 674 C CA . LEU A 1 87 ? -9.528 0.968 20.296 1.00 90.88 87 LEU A CA 1
ATOM 675 C C . LEU A 1 87 ? -10.011 1.553 18.961 1.00 90.88 87 LEU A C 1
ATOM 677 O O . LEU A 1 87 ? -9.246 1.664 18.010 1.00 90.88 87 LEU A O 1
ATOM 681 N N . ARG A 1 88 ? -11.269 1.994 18.919 1.00 90.62 88 ARG A N 1
ATOM 682 C CA . ARG A 1 88 ? -11.907 2.598 17.743 1.00 90.62 88 ARG A CA 1
ATOM 683 C C . ARG A 1 88 ? -11.225 3.878 17.262 1.00 90.62 88 ARG A C 1
ATOM 685 O O . ARG A 1 88 ? -11.164 4.119 16.053 1.00 90.62 88 ARG A O 1
ATOM 692 N N . LYS A 1 89 ? -10.732 4.705 18.188 1.00 91.62 89 LYS A N 1
ATOM 693 C CA . LYS A 1 89 ? -9.951 5.908 17.871 1.00 91.62 89 LYS A CA 1
ATOM 694 C C . LYS A 1 89 ? -8.576 5.529 17.318 1.00 91.62 89 LYS A C 1
ATOM 696 O O . LYS A 1 89 ? -8.192 6.052 16.276 1.00 91.62 89 LYS A O 1
ATOM 701 N N . THR A 1 90 ? -7.889 4.581 17.956 1.00 92.62 90 THR A N 1
ATOM 702 C CA . THR A 1 90 ? -6.588 4.069 17.502 1.00 92.62 90 THR A CA 1
ATOM 703 C C . THR A 1 90 ? -6.679 3.447 16.110 1.00 92.62 90 THR A C 1
ATOM 705 O O . THR A 1 90 ? -5.892 3.805 15.241 1.00 92.62 90 THR A O 1
ATOM 708 N N . ALA A 1 91 ? -7.680 2.599 15.857 1.00 93.25 91 ALA A N 1
ATOM 709 C CA . ALA A 1 91 ? -7.907 1.976 14.554 1.00 93.25 91 ALA A CA 1
ATOM 710 C C . ALA A 1 91 ? -8.093 3.017 13.441 1.00 93.25 91 ALA A C 1
ATOM 712 O O . ALA A 1 91 ? -7.505 2.894 12.373 1.00 93.25 91 ALA A O 1
ATOM 713 N N . LYS A 1 92 ? -8.856 4.089 13.704 1.00 92.62 92 LYS A N 1
ATOM 714 C CA . LYS A 1 92 ? -9.048 5.176 12.734 1.00 92.62 92 LYS A CA 1
ATOM 715 C C . LYS A 1 92 ? -7.734 5.893 12.409 1.00 92.62 92 LYS A C 1
ATOM 717 O O . LYS A 1 92 ? -7.486 6.190 11.246 1.00 92.62 92 LYS A O 1
ATOM 722 N N . ILE A 1 93 ? -6.913 6.180 13.420 1.00 93.88 93 ILE A N 1
ATOM 723 C CA . ILE A 1 93 ? -5.616 6.845 13.229 1.00 93.88 93 ILE A CA 1
ATOM 724 C C . ILE A 1 93 ? -4.681 5.946 12.415 1.00 93.88 93 ILE A C 1
ATOM 726 O O . ILE A 1 93 ? -4.133 6.399 11.416 1.00 93.88 93 ILE A O 1
ATOM 730 N N . PHE A 1 94 ? -4.559 4.668 12.786 1.00 94.75 94 PHE A N 1
ATOM 731 C CA . PHE A 1 94 ? -3.738 3.697 12.055 1.00 94.75 94 PHE A CA 1
ATOM 732 C C . PHE A 1 94 ? -4.195 3.512 10.606 1.00 94.75 94 PHE A C 1
ATOM 734 O O . PHE A 1 94 ? -3.359 3.452 9.707 1.00 94.75 94 PHE A O 1
ATOM 741 N N . PHE A 1 95 ? -5.506 3.490 10.358 1.00 95.19 95 PHE A N 1
ATOM 742 C CA . PHE A 1 95 ? -6.047 3.433 9.003 1.00 95.19 95 PHE A CA 1
ATOM 743 C C . PHE A 1 95 ? -5.667 4.659 8.174 1.00 95.19 95 PHE A C 1
ATOM 745 O O . PHE A 1 95 ? -5.180 4.513 7.061 1.00 95.19 95 PHE A O 1
ATOM 752 N N . ILE A 1 96 ? -5.818 5.866 8.724 1.00 95.62 96 ILE A N 1
ATOM 753 C CA . ILE A 1 96 ? -5.438 7.095 8.014 1.00 95.62 96 ILE A CA 1
ATOM 754 C C . ILE A 1 96 ? -3.934 7.104 7.720 1.00 95.62 96 ILE A C 1
ATOM 756 O O . ILE A 1 96 ? -3.538 7.389 6.596 1.00 95.62 96 ILE A O 1
ATOM 760 N N . VAL A 1 97 ? -3.095 6.761 8.702 1.00 96.38 97 VAL A N 1
ATOM 761 C CA . VAL A 1 97 ? -1.636 6.745 8.526 1.00 96.38 97 VAL A CA 1
ATOM 762 C C . VAL A 1 97 ? -1.217 5.702 7.489 1.00 96.38 97 VAL A C 1
ATOM 764 O O . VAL A 1 97 ? -0.460 6.033 6.581 1.00 96.38 97 VAL A O 1
ATOM 767 N N . SER A 1 98 ? -1.732 4.472 7.574 1.00 96.94 98 SER A N 1
ATOM 768 C CA . SER A 1 98 ? -1.423 3.419 6.594 1.00 96.94 98 SER A CA 1
ATOM 769 C C . SER A 1 98 ? -1.892 3.785 5.183 1.00 96.94 98 SER A C 1
ATOM 771 O O . SER A 1 98 ? -1.132 3.603 4.235 1.00 96.94 98 SER A O 1
ATOM 773 N N . ALA A 1 99 ? -3.080 4.383 5.041 1.00 96.44 99 ALA A N 1
ATOM 774 C CA . ALA A 1 99 ? -3.573 4.906 3.768 1.00 96.44 99 ALA A CA 1
ATOM 775 C C . ALA A 1 99 ? -2.666 6.000 3.197 1.00 96.44 99 ALA A C 1
ATOM 777 O O . ALA A 1 99 ? -2.273 5.918 2.037 1.00 96.44 99 ALA A O 1
ATOM 778 N N . CYS A 1 100 ? -2.283 6.992 4.004 1.00 97.50 100 CYS A N 1
ATOM 779 C CA . CYS A 1 100 ? -1.383 8.053 3.560 1.00 97.50 100 CYS A CA 1
ATOM 780 C C . CYS A 1 100 ? -0.032 7.498 3.093 1.00 97.50 100 CYS A C 1
ATOM 782 O O . CYS A 1 100 ? 0.426 7.860 2.014 1.00 97.50 100 CYS A O 1
ATOM 784 N N . VAL A 1 101 ? 0.588 6.602 3.871 1.00 96.88 101 VAL A N 1
ATOM 785 C CA . VAL A 1 101 ? 1.879 5.995 3.505 1.00 96.88 101 VAL A CA 1
ATOM 786 C C . VAL A 1 101 ? 1.753 5.199 2.205 1.00 96.88 101 VAL A C 1
ATOM 788 O O . VAL A 1 101 ? 2.566 5.386 1.304 1.00 96.88 101 VAL A O 1
ATOM 791 N N . PHE A 1 102 ? 0.705 4.384 2.064 1.00 97.44 102 PHE A N 1
ATOM 792 C CA . PHE A 1 102 ? 0.428 3.649 0.830 1.00 97.44 102 PHE A CA 1
ATOM 793 C C . PHE A 1 102 ? 0.317 4.572 -0.385 1.00 97.44 102 PHE A C 1
ATOM 795 O O . PHE A 1 102 ? 0.991 4.339 -1.383 1.00 97.44 102 PHE A O 1
ATOM 802 N N . PHE A 1 103 ? -0.499 5.629 -0.309 1.00 97.31 103 PHE A N 1
ATOM 803 C CA . PHE A 1 103 ? -0.697 6.532 -1.444 1.00 97.31 103 PHE A CA 1
ATOM 804 C C . PHE A 1 103 ? 0.568 7.314 -1.793 1.00 97.31 103 PHE A C 1
ATOM 806 O O . PHE A 1 103 ? 0.854 7.489 -2.972 1.00 97.31 103 PHE A O 1
ATOM 813 N N . VAL A 1 104 ? 1.357 7.737 -0.802 1.00 96.75 104 VAL A N 1
ATOM 814 C CA . VAL A 1 104 ? 2.660 8.372 -1.055 1.00 96.75 104 VAL A CA 1
ATOM 815 C C . VAL A 1 104 ? 3.587 7.414 -1.802 1.00 96.75 104 VAL A C 1
ATOM 817 O O . VAL A 1 104 ? 4.182 7.801 -2.804 1.00 96.75 104 VAL A O 1
ATOM 820 N N . LEU A 1 105 ? 3.681 6.157 -1.363 1.00 96.69 105 LEU A N 1
ATOM 821 C CA . LEU A 1 105 ? 4.515 5.151 -2.020 1.00 96.69 105 LEU A CA 1
ATOM 822 C C . LEU A 1 105 ? 4.013 4.783 -3.421 1.00 96.69 105 LEU A C 1
ATOM 824 O O . LEU A 1 105 ? 4.825 4.632 -4.329 1.00 96.69 105 LEU A O 1
ATOM 828 N N . LEU A 1 106 ? 2.696 4.688 -3.617 1.00 96.38 106 LEU A N 1
ATOM 829 C CA . LEU A 1 106 ? 2.079 4.463 -4.925 1.00 96.38 106 LEU A CA 1
ATOM 830 C C . LEU A 1 106 ? 2.403 5.608 -5.893 1.00 96.38 106 LEU A C 1
ATOM 832 O O . LEU A 1 106 ? 2.797 5.358 -7.030 1.00 96.38 106 LEU A O 1
ATOM 836 N N . LEU A 1 107 ? 2.268 6.858 -5.438 1.00 95.44 107 LEU A N 1
ATOM 837 C CA . LEU A 1 107 ? 2.598 8.034 -6.241 1.00 95.44 107 LEU A CA 1
ATOM 838 C C . LEU A 1 107 ? 4.087 8.064 -6.585 1.00 95.44 107 LEU A C 1
ATOM 840 O O . LEU A 1 107 ? 4.424 8.240 -7.751 1.00 95.44 107 LEU A O 1
ATOM 844 N N . LEU A 1 108 ? 4.976 7.815 -5.620 1.00 94.38 108 LEU A N 1
ATOM 845 C CA . LEU A 1 108 ? 6.413 7.718 -5.888 1.00 94.38 108 LEU A CA 1
ATOM 846 C C . LEU A 1 108 ? 6.714 6.631 -6.924 1.00 94.38 108 LEU A C 1
ATOM 848 O O . LEU A 1 108 ? 7.390 6.907 -7.912 1.00 94.38 108 LEU A O 1
ATOM 852 N N . ALA A 1 109 ? 6.150 5.434 -6.757 1.00 94.12 109 ALA A N 1
ATOM 853 C CA . ALA A 1 109 ? 6.316 4.344 -7.711 1.00 94.12 109 ALA A CA 1
ATOM 854 C C . ALA A 1 109 ? 5.802 4.699 -9.118 1.00 94.12 109 ALA A C 1
ATOM 856 O O . ALA A 1 109 ? 6.403 4.271 -10.096 1.00 94.12 109 ALA A O 1
ATOM 857 N N . SER A 1 110 ? 4.747 5.515 -9.234 1.00 92.25 110 SER A N 1
ATOM 858 C CA . SER A 1 110 ? 4.205 5.962 -10.529 1.00 92.25 110 SER A CA 1
ATOM 859 C C . SER A 1 110 ? 5.082 6.971 -11.273 1.00 92.25 110 SER A C 1
ATOM 861 O O . SER A 1 110 ? 4.963 7.107 -12.486 1.00 92.25 110 SER A O 1
ATOM 863 N N . THR A 1 111 ? 5.972 7.675 -10.566 1.00 91.75 111 THR A N 1
ATOM 864 C CA . THR A 1 111 ? 6.882 8.654 -11.189 1.00 91.75 111 THR A CA 1
ATOM 865 C C . THR A 1 111 ? 8.116 8.012 -11.817 1.00 91.75 111 THR A C 1
ATOM 867 O O . THR A 1 111 ? 8.886 8.683 -12.499 1.00 91.75 111 THR A O 1
ATOM 870 N N . ILE A 1 112 ? 8.318 6.714 -11.595 1.00 88.56 112 ILE A N 1
ATOM 871 C CA . ILE A 1 112 ? 9.483 5.989 -12.086 1.00 88.56 112 ILE A CA 1
ATOM 872 C C . ILE A 1 112 ? 9.204 5.564 -13.519 1.00 88.56 112 ILE A C 1
ATOM 874 O O . ILE A 1 112 ? 8.333 4.739 -13.767 1.00 88.56 112 ILE A O 1
ATOM 878 N N . HIS A 1 113 ? 9.943 6.157 -14.448 1.00 79.50 113 HIS A N 1
ATOM 879 C CA . HIS A 1 113 ? 10.030 5.711 -15.831 1.00 79.50 113 HIS A CA 1
ATOM 880 C C . HIS A 1 113 ? 11.412 5.121 -16.042 1.00 79.50 113 HIS A C 1
ATOM 882 O O . HIS A 1 113 ? 12.425 5.746 -15.711 1.00 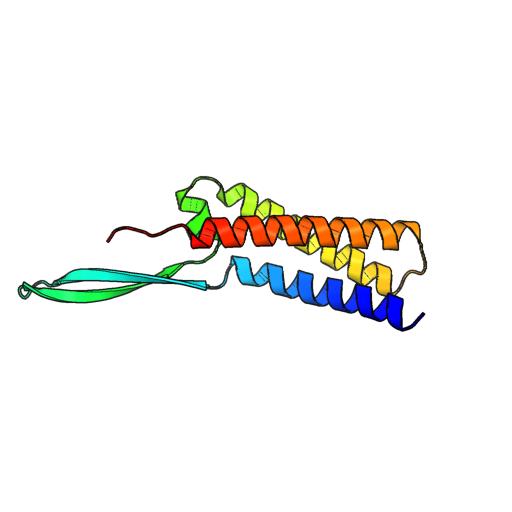79.50 113 HIS A O 1
ATOM 888 N N . ARG A 1 114 ? 11.460 3.911 -16.585 1.00 77.12 114 ARG A N 1
ATOM 889 C CA . ARG A 1 114 ? 12.719 3.290 -16.975 1.00 77.12 114 ARG A CA 1
ATOM 890 C C . ARG A 1 114 ? 12.982 3.677 -18.430 1.00 77.12 114 ARG A C 1
ATOM 892 O O . ARG A 1 114 ? 12.141 3.468 -19.297 1.00 77.12 114 ARG A O 1
ATOM 899 N N . GLY A 1 115 ? 14.117 4.326 -18.680 1.00 69.62 115 GLY A N 1
ATOM 900 C CA . GLY A 1 115 ? 14.581 4.571 -20.044 1.00 69.62 115 GLY A CA 1
ATOM 901 C C . GLY A 1 115 ? 15.058 3.250 -20.638 1.00 69.62 115 GLY A C 1
ATOM 902 O O . GLY A 1 115 ? 15.956 2.633 -20.064 1.00 69.62 115 GLY A O 1
ATOM 903 N N . TYR A 1 116 ? 14.431 2.825 -21.731 1.00 67.94 116 TYR A N 1
ATOM 904 C CA . TYR A 1 116 ? 14.786 1.636 -22.507 1.00 67.94 116 TYR A CA 1
ATOM 905 C C . TYR A 1 116 ? 15.400 2.039 -23.837 1.00 67.94 116 TYR A C 1
ATOM 907 O O . TYR A 1 116 ? 14.855 2.984 -24.454 1.00 67.94 116 TYR A O 1
#